Protein AF-A0A2E2MPT0-F1 (afdb_monomer_lite)

Radius of gyration: 17.84 Å; chains: 1; bounding box: 37×26×57 Å

Foldseek 3Di:
DLVLLVLLVQCVPDDVDPVSVVVSVVSCVVVPCVVPVVVLVLCCQAPNPPCSCVVVVVVVVVVVVVVVCLVVVQVVCCVVPVDNVVSSVVVSVVVVVVVVVPVVDDSDGPDPPDD

Structure (mmCIF, N/CA/C/O backbone):
data_AF-A0A2E2MPT0-F1
#
_entry.id   AF-A0A2E2MPT0-F1
#
loop_
_atom_site.group_PDB
_atom_site.id
_atom_site.type_symbol
_atom_site.label_atom_id
_atom_site.label_alt_id
_atom_site.label_comp_id
_atom_site.label_asym_id
_atom_site.label_entity_id
_atom_site.label_seq_id
_atom_site.pdbx_PDB_ins_code
_atom_site.Cartn_x
_atom_site.Cartn_y
_atom_site.Cartn_z
_atom_site.occupancy
_atom_site.B_iso_or_equiv
_atom_site.auth_seq_id
_atom_site.auth_comp_id
_atom_site.auth_asym_id
_atom_site.auth_atom_id
_atom_site.pdbx_PDB_model_num
ATOM 1 N N . TYR A 1 1 ? -0.219 -5.998 -3.582 1.00 92.94 1 TYR A N 1
ATOM 2 C CA . TYR A 1 1 ? -1.373 -5.151 -3.213 1.00 92.94 1 TYR A CA 1
ATOM 3 C C . TYR A 1 1 ? -2.554 -5.957 -2.693 1.00 92.94 1 TYR A C 1
ATOM 5 O O . TYR A 1 1 ? -2.938 -5.723 -1.559 1.00 92.94 1 TYR A O 1
ATOM 13 N N . PHE A 1 2 ? -3.041 -6.958 -3.436 1.00 96.06 2 PHE A N 1
ATOM 14 C CA . PHE A 1 2 ? -4.148 -7.836 -3.019 1.00 96.06 2 PHE A CA 1
ATOM 15 C C . PHE A 1 2 ? -4.020 -8.371 -1.580 1.00 96.06 2 PHE A C 1
ATOM 17 O O . PHE A 1 2 ? -4.897 -8.142 -0.755 1.00 96.06 2 PHE A O 1
ATOM 24 N N . LEU A 1 3 ? -2.882 -8.996 -1.244 1.00 96.56 3 LEU A N 1
ATOM 25 C CA . LEU A 1 3 ? -2.639 -9.518 0.108 1.00 96.56 3 LEU A CA 1
ATOM 26 C C . LEU A 1 3 ? -2.650 -8.427 1.190 1.00 96.56 3 LEU A C 1
ATOM 28 O O . LEU A 1 3 ? -3.168 -8.667 2.272 1.00 96.56 3 LEU A O 1
ATOM 32 N N . ARG A 1 4 ? -2.153 -7.213 0.898 1.00 96.44 4 ARG A N 1
ATOM 33 C CA . ARG A 1 4 ? -2.214 -6.093 1.856 1.00 96.44 4 ARG A CA 1
ATOM 34 C C . ARG A 1 4 ? -3.664 -5.704 2.142 1.00 96.44 4 ARG A C 1
ATOM 36 O O . ARG A 1 4 ? -4.015 -5.528 3.302 1.00 96.44 4 ARG A O 1
ATOM 43 N N . SER A 1 5 ? -4.509 -5.626 1.110 1.00 97.88 5 SER A N 1
ATOM 44 C CA . SER A 1 5 ? -5.943 -5.361 1.285 1.00 97.88 5 SER A CA 1
ATOM 45 C C . SER A 1 5 ? -6.613 -6.430 2.150 1.00 97.88 5 SER A C 1
ATOM 47 O O . SER A 1 5 ? -7.375 -6.082 3.048 1.00 97.88 5 SER A O 1
ATOM 49 N N . LEU A 1 6 ? -6.287 -7.713 1.948 1.00 98.06 6 LEU A N 1
ATOM 50 C CA . LEU A 1 6 ? -6.803 -8.796 2.792 1.00 98.06 6 LEU A CA 1
ATOM 51 C C . LEU A 1 6 ? -6.331 -8.688 4.247 1.00 98.06 6 LEU A C 1
ATOM 53 O O . LEU A 1 6 ? -7.142 -8.867 5.152 1.00 98.06 6 LEU A O 1
ATOM 57 N N . CYS A 1 7 ? -5.061 -8.349 4.490 1.00 97.88 7 CYS A N 1
ATOM 58 C CA . CYS A 1 7 ? -4.553 -8.120 5.846 1.00 97.88 7 CYS A CA 1
ATOM 59 C C . CYS A 1 7 ? -5.300 -6.979 6.551 1.00 97.88 7 CYS A C 1
ATOM 61 O O . CYS A 1 7 ? -5.641 -7.106 7.725 1.00 97.88 7 CYS A O 1
ATOM 63 N N . ILE A 1 8 ? -5.585 -5.883 5.839 1.00 97.75 8 ILE A N 1
ATOM 64 C CA . ILE A 1 8 ? -6.347 -4.754 6.389 1.00 97.75 8 ILE A CA 1
ATOM 65 C C . ILE A 1 8 ? -7.786 -5.178 6.711 1.00 97.75 8 ILE A C 1
ATOM 67 O O . ILE A 1 8 ? -8.257 -4.918 7.816 1.00 97.75 8 ILE A O 1
ATOM 71 N N . ILE A 1 9 ? -8.470 -5.878 5.797 1.00 98.19 9 ILE A N 1
ATOM 72 C CA . ILE A 1 9 ? -9.825 -6.408 6.041 1.00 98.19 9 ILE A CA 1
ATOM 73 C C . ILE A 1 9 ? -9.837 -7.314 7.276 1.00 98.19 9 ILE A C 1
ATOM 75 O O . ILE A 1 9 ? -10.704 -7.168 8.138 1.00 98.19 9 ILE A O 1
ATOM 79 N N . ALA A 1 10 ? -8.861 -8.220 7.383 1.00 97.69 10 ALA A N 1
ATOM 80 C CA . ALA A 1 10 ? -8.742 -9.128 8.515 1.00 97.69 10 ALA A CA 1
ATOM 81 C C . ALA A 1 10 ? -8.567 -8.369 9.840 1.00 97.69 10 ALA A C 1
ATOM 83 O O . ALA A 1 10 ? -9.246 -8.695 10.811 1.00 97.69 10 ALA A O 1
ATOM 84 N N . LEU A 1 11 ? -7.729 -7.324 9.878 1.00 97.56 11 LEU A N 1
ATOM 85 C CA . LEU A 1 11 ? -7.563 -6.488 11.072 1.00 97.56 11 LEU A CA 1
ATOM 86 C C . LEU A 1 11 ? -8.861 -5.764 11.458 1.00 97.56 11 LEU A C 1
ATOM 88 O O . LEU A 1 11 ? -9.209 -5.717 12.639 1.00 97.56 11 LEU A O 1
ATOM 92 N N . LEU A 1 12 ? -9.585 -5.201 10.485 1.00 96.56 12 LEU A N 1
ATOM 93 C CA . LEU A 1 12 ? -10.839 -4.493 10.760 1.00 96.56 12 LEU A CA 1
ATOM 94 C C . LEU A 1 12 ? -11.919 -5.430 11.312 1.00 96.56 12 LEU A C 1
ATOM 96 O O . LEU A 1 12 ? -12.628 -5.043 12.244 1.00 96.56 12 LEU A O 1
ATOM 100 N N . ALA A 1 13 ? -12.013 -6.652 10.780 1.00 97.12 13 ALA A N 1
ATOM 101 C CA . ALA A 1 13 ? -12.966 -7.666 11.229 1.00 97.12 13 ALA A CA 1
ATOM 102 C C . ALA A 1 13 ? -12.581 -8.297 12.580 1.00 97.12 13 ALA A C 1
ATOM 104 O O . ALA A 1 13 ? -13.453 -8.719 13.339 1.00 97.12 13 ALA A O 1
ATOM 105 N N . ALA A 1 14 ? -11.287 -8.357 12.899 1.00 96.69 14 ALA A N 1
ATOM 106 C CA . ALA A 1 14 ? -10.797 -8.960 14.129 1.00 96.69 14 ALA A CA 1
ATOM 107 C C . ALA A 1 14 ? -10.965 -8.039 15.361 1.00 96.69 14 ALA A C 1
ATOM 109 O O . ALA A 1 14 ? -10.982 -6.805 15.248 1.00 96.69 14 ALA A O 1
ATOM 110 N N . PRO A 1 15 ? -11.034 -8.611 16.579 1.00 96.81 15 PRO A N 1
ATOM 111 C CA . PRO A 1 15 ? -10.865 -7.857 17.818 1.00 96.81 15 PRO A CA 1
ATOM 112 C C . PRO A 1 15 ? -9.489 -7.180 17.867 1.00 96.81 15 PRO A C 1
A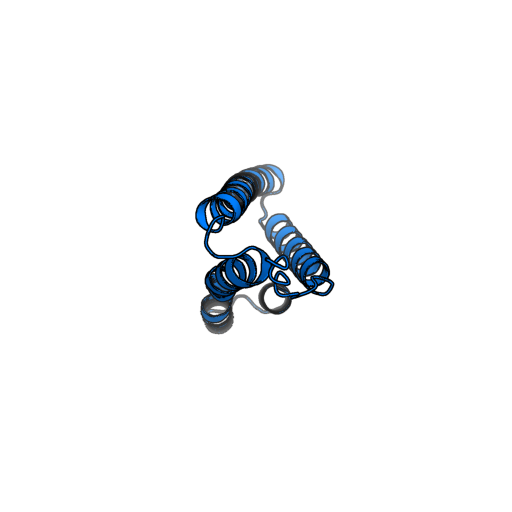TOM 114 O O . PRO A 1 15 ? -8.493 -7.765 17.446 1.00 96.81 15 PRO A O 1
ATOM 117 N N . LYS A 1 16 ? -9.408 -5.966 18.416 1.00 95.12 16 LYS A N 1
ATOM 118 C CA . LYS A 1 16 ? -8.180 -5.150 18.434 1.00 95.12 16 LYS A CA 1
ATOM 119 C C . LYS A 1 16 ? -7.299 -5.523 19.633 1.00 95.12 16 LYS A C 1
ATOM 121 O O . LYS A 1 16 ? -6.954 -4.684 20.456 1.00 95.12 16 LYS A O 1
ATOM 126 N N . THR A 1 17 ? -7.006 -6.815 19.764 1.00 98.19 17 THR A N 1
ATOM 127 C CA . THR A 1 17 ? -6.095 -7.347 20.782 1.00 98.19 17 THR A CA 1
ATOM 128 C C . THR A 1 17 ? -4.645 -7.130 20.361 1.00 98.19 17 THR A C 1
ATOM 130 O O . THR A 1 17 ? -4.344 -7.015 19.172 1.00 98.19 17 THR A O 1
ATOM 133 N N . GLU A 1 18 ? -3.734 -7.129 21.334 1.00 97.94 18 GLU A N 1
ATOM 134 C CA . GLU A 1 18 ? -2.292 -7.015 21.091 1.00 97.94 18 GLU A CA 1
ATOM 135 C C . GLU A 1 18 ? -1.798 -8.056 20.077 1.00 97.94 18 GLU A C 1
ATOM 137 O O . GLU A 1 18 ? -1.149 -7.704 19.095 1.00 97.94 18 GLU A O 1
ATOM 142 N N . LEU A 1 19 ? -2.191 -9.323 20.250 1.00 98.06 19 LEU A N 1
ATOM 143 C CA . LEU A 1 19 ? -1.816 -10.406 19.341 1.00 98.06 19 LEU A CA 1
ATOM 144 C C . LEU A 1 19 ? -2.237 -10.120 17.892 1.00 98.06 19 LEU A C 1
ATOM 146 O O . LEU A 1 19 ? -1.429 -10.269 16.979 1.00 98.06 19 LEU A O 1
ATOM 150 N N . ASN A 1 20 ? -3.479 -9.684 17.669 1.00 97.81 20 ASN A N 1
ATOM 151 C CA . ASN A 1 20 ? -3.984 -9.423 16.319 1.00 97.81 20 ASN A CA 1
ATOM 152 C C . ASN A 1 20 ? -3.266 -8.235 15.667 1.00 97.81 20 ASN A C 1
ATOM 154 O O . ASN A 1 20 ? -2.966 -8.278 14.472 1.00 97.81 20 ASN A O 1
ATOM 158 N N . ILE A 1 21 ? -2.945 -7.204 16.452 1.00 97.75 21 ILE A N 1
ATOM 159 C CA . ILE A 1 21 ? -2.167 -6.053 15.985 1.00 97.75 21 ILE A CA 1
ATOM 160 C C . ILE A 1 21 ? -0.741 -6.484 15.621 1.00 97.75 21 ILE A C 1
ATOM 162 O O . ILE A 1 21 ? -0.249 -6.093 14.564 1.00 97.75 21 ILE A O 1
ATOM 166 N N . LEU A 1 22 ? -0.093 -7.319 16.438 1.00 98.12 22 LEU A N 1
ATOM 167 C CA . LEU A 1 22 ? 1.255 -7.829 16.166 1.00 98.12 22 LEU A CA 1
ATOM 168 C C . LEU A 1 22 ? 1.294 -8.727 14.923 1.00 98.12 22 LEU A C 1
ATOM 170 O O . LEU A 1 22 ? 2.187 -8.577 14.089 1.00 98.12 22 LEU A O 1
ATOM 174 N N . LEU A 1 23 ? 0.307 -9.612 14.753 1.00 98.12 23 LEU A N 1
ATOM 175 C CA . LEU A 1 23 ? 0.177 -10.444 13.552 1.00 98.12 23 LEU A CA 1
ATOM 176 C C . LEU A 1 23 ? -0.018 -9.587 12.298 1.00 98.12 23 LEU A C 1
ATOM 178 O O . LEU A 1 23 ? 0.654 -9.807 11.288 1.00 98.12 23 LEU A O 1
ATOM 182 N N . PHE A 1 24 ? -0.894 -8.582 12.367 1.00 97.88 24 PHE A N 1
ATOM 183 C CA . PHE A 1 2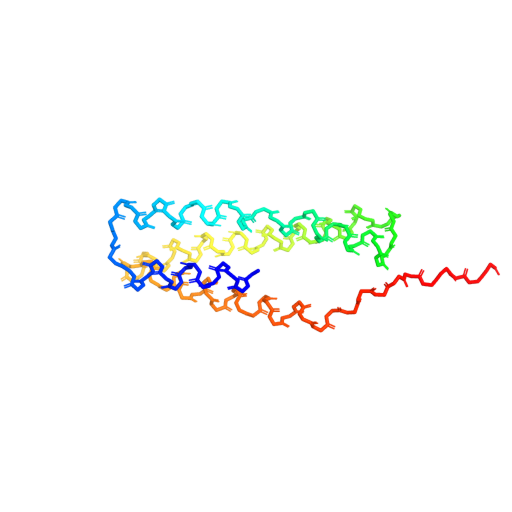4 ? -1.081 -7.625 11.282 1.00 97.88 24 PHE A CA 1
ATOM 184 C C . PHE A 1 24 ? 0.210 -6.861 10.976 1.00 97.88 24 PHE A C 1
ATOM 186 O O . PHE A 1 24 ? 0.605 -6.787 9.815 1.00 97.88 24 PHE A O 1
ATOM 193 N N . ALA A 1 25 ? 0.889 -6.326 11.993 1.00 97.50 25 ALA A N 1
ATOM 194 C CA . ALA A 1 25 ? 2.126 -5.572 11.825 1.00 97.50 25 ALA A CA 1
ATOM 195 C C . ALA A 1 25 ? 3.231 -6.429 11.191 1.00 97.50 25 ALA A C 1
ATOM 197 O O . ALA A 1 25 ? 3.901 -5.969 10.268 1.00 97.50 25 ALA A O 1
ATOM 198 N N . GLY A 1 26 ? 3.376 -7.688 11.619 1.00 97.69 26 GLY A N 1
ATOM 199 C CA . GLY A 1 26 ? 4.315 -8.640 11.026 1.00 97.69 26 GLY A CA 1
ATOM 200 C C . GLY A 1 26 ? 3.995 -8.943 9.561 1.00 97.69 26 GLY A C 1
ATOM 201 O O . GLY A 1 26 ? 4.864 -8.815 8.696 1.00 97.69 26 GLY A O 1
ATOM 202 N N . ALA A 1 27 ? 2.735 -9.269 9.253 1.00 97.12 27 ALA A N 1
ATOM 203 C CA . ALA A 1 27 ? 2.299 -9.529 7.880 1.00 97.12 27 ALA A CA 1
ATOM 204 C C . ALA A 1 27 ? 2.479 -8.298 6.979 1.00 97.12 27 ALA A C 1
ATOM 206 O O . ALA A 1 27 ? 3.002 -8.397 5.868 1.00 97.12 27 ALA A O 1
ATOM 207 N N . MET A 1 28 ? 2.101 -7.118 7.469 1.00 96.56 28 MET A N 1
ATOM 208 C CA . MET A 1 28 ? 2.288 -5.868 6.743 1.00 96.56 28 MET A CA 1
ATOM 209 C C . MET A 1 28 ? 3.764 -5.554 6.547 1.00 96.56 28 MET A C 1
ATOM 211 O O . MET A 1 28 ? 4.129 -5.199 5.433 1.00 96.56 28 MET A O 1
ATOM 215 N N . GLY A 1 29 ? 4.617 -5.756 7.554 1.00 94.75 29 GLY A N 1
ATOM 216 C CA . GLY A 1 29 ? 6.065 -5.570 7.449 1.00 94.75 29 GLY A CA 1
ATOM 217 C C . GLY A 1 29 ? 6.681 -6.393 6.315 1.00 94.75 29 GLY A C 1
ATOM 218 O O . GLY A 1 29 ? 7.422 -5.848 5.497 1.00 94.75 29 GLY A O 1
ATOM 219 N N . LEU A 1 30 ? 6.292 -7.666 6.191 1.00 93.81 30 LEU A N 1
ATOM 220 C CA . LEU A 1 30 ? 6.721 -8.534 5.086 1.00 93.81 30 LEU A CA 1
ATOM 221 C C . LEU A 1 30 ? 6.215 -8.039 3.724 1.00 93.81 30 LEU A C 1
ATOM 223 O O . LEU A 1 30 ? 6.924 -8.101 2.721 1.00 93.81 30 LEU A O 1
ATOM 227 N N . LEU A 1 31 ? 4.982 -7.535 3.674 1.00 94.00 31 LEU A N 1
ATOM 228 C CA . LEU A 1 31 ? 4.346 -7.136 2.424 1.00 94.00 31 LEU A CA 1
ATOM 229 C C . LEU A 1 31 ? 4.697 -5.709 1.983 1.00 94.00 31 LEU A C 1
ATOM 231 O O . LEU A 1 31 ? 4.511 -5.415 0.801 1.00 94.00 31 LEU A O 1
ATOM 235 N N . TRP A 1 32 ? 5.140 -4.814 2.874 1.00 91.69 32 TRP A N 1
ATOM 236 C CA . TRP A 1 32 ? 5.123 -3.354 2.668 1.00 91.69 32 TRP A CA 1
ATOM 237 C C . TRP A 1 32 ? 6.102 -2.851 1.607 1.00 91.69 32 TRP A C 1
ATOM 239 O O . TRP A 1 32 ? 5.728 -2.049 0.751 1.00 91.69 32 TRP A O 1
ATOM 249 N N . LEU A 1 33 ? 7.343 -3.337 1.625 1.00 87.81 33 LEU A N 1
ATOM 250 C CA . LEU A 1 33 ? 8.396 -2.836 0.733 1.00 87.81 33 LEU A CA 1
ATOM 251 C C . LEU A 1 33 ? 8.630 -3.702 -0.505 1.00 87.81 33 LEU A C 1
ATOM 253 O O . LEU A 1 33 ? 9.338 -3.271 -1.410 1.00 87.81 33 LEU A O 1
ATOM 257 N N . GLY A 1 34 ? 7.992 -4.874 -0.599 1.00 84.69 34 GLY A N 1
ATOM 258 C CA . GLY A 1 34 ? 8.240 -5.824 -1.691 1.00 84.69 34 GLY A CA 1
ATOM 259 C C . GLY A 1 34 ? 7.999 -5.263 -3.097 1.00 84.69 34 GLY A C 1
ATOM 260 O O . GLY A 1 34 ? 8.627 -5.703 -4.050 1.00 84.69 34 GLY A O 1
ATOM 261 N N . THR A 1 35 ? 7.138 -4.254 -3.245 1.00 88.44 35 THR A N 1
ATOM 262 C CA . THR A 1 35 ? 6.796 -3.675 -4.553 1.00 88.44 35 THR A CA 1
ATOM 263 C C . THR A 1 35 ? 7.883 -2.763 -5.117 1.00 88.44 35 THR A C 1
ATOM 265 O O . THR A 1 35 ? 8.019 -2.686 -6.329 1.00 88.44 35 THR A O 1
ATOM 268 N N . VAL A 1 36 ? 8.688 -2.103 -4.279 1.00 90.06 36 VAL A N 1
ATOM 269 C CA . VAL A 1 36 ? 9.687 -1.120 -4.741 1.00 90.06 36 VAL A CA 1
ATOM 270 C C . VAL A 1 36 ? 10.758 -1.745 -5.654 1.00 90.06 36 VAL A C 1
ATOM 272 O O . VAL A 1 36 ? 10.898 -1.271 -6.783 1.00 90.06 36 VAL A O 1
ATOM 275 N N . PRO A 1 37 ? 11.486 -2.805 -5.238 1.00 89.12 37 PRO A N 1
ATOM 276 C CA . PRO A 1 37 ? 12.490 -3.438 -6.095 1.00 89.12 37 PRO A CA 1
ATOM 277 C C . PRO A 1 37 ? 11.875 -4.168 -7.297 1.00 89.12 37 PRO A C 1
ATOM 279 O O . PRO A 1 37 ? 12.495 -4.233 -8.354 1.00 89.12 37 PRO A O 1
ATOM 282 N N . LEU A 1 38 ? 10.650 -4.692 -7.166 1.00 88.44 38 LEU A N 1
ATOM 283 C CA . LEU A 1 38 ? 9.947 -5.342 -8.275 1.00 88.44 38 LEU A CA 1
ATOM 284 C C . LEU A 1 38 ? 9.584 -4.335 -9.370 1.00 88.44 38 LEU A C 1
ATOM 286 O O . LEU A 1 38 ? 9.810 -4.598 -10.547 1.00 88.44 38 LEU A O 1
ATOM 290 N N . THR A 1 39 ? 9.070 -3.161 -8.997 1.00 89.62 39 THR A N 1
ATOM 291 C CA . THR A 1 39 ? 8.721 -2.114 -9.960 1.00 89.62 39 THR A CA 1
ATOM 292 C C . THR A 1 39 ? 9.961 -1.558 -10.654 1.00 89.62 39 THR A C 1
ATOM 294 O O . THR A 1 39 ? 9.956 -1.435 -11.876 1.00 89.62 39 THR A O 1
ATOM 297 N N . SER A 1 40 ? 11.041 -1.258 -9.924 1.00 89.81 40 SER A N 1
ATOM 298 C CA . SER A 1 40 ? 12.275 -0.773 -10.559 1.00 89.81 40 SER A CA 1
ATOM 299 C C . SER A 1 40 ? 12.912 -1.833 -11.467 1.00 89.81 40 SER A C 1
ATOM 301 O O . SER A 1 40 ? 13.380 -1.496 -12.556 1.00 89.81 40 SER A O 1
ATOM 303 N N . GLY A 1 41 ? 12.858 -3.110 -11.071 1.00 89.81 41 GLY A N 1
ATOM 304 C CA . GLY A 1 41 ? 13.281 -4.246 -11.889 1.00 89.81 41 GLY A CA 1
ATOM 305 C C . GLY A 1 41 ? 12.474 -4.379 -13.180 1.00 89.81 41 GLY A C 1
ATOM 306 O O . GLY A 1 41 ? 13.062 -4.479 -14.255 1.00 89.81 41 GLY A O 1
ATOM 307 N N . LEU A 1 42 ? 11.142 -4.294 -13.103 1.00 88.88 42 LEU A N 1
ATOM 308 C CA . LEU A 1 42 ? 10.267 -4.329 -14.280 1.00 88.88 42 LEU A CA 1
ATOM 309 C C . LEU A 1 42 ? 10.505 -3.143 -15.217 1.00 88.88 42 LEU A C 1
ATOM 311 O O . LEU A 1 42 ? 10.558 -3.326 -16.429 1.00 88.88 42 LEU A O 1
ATOM 315 N N . VAL A 1 43 ? 10.711 -1.937 -14.680 1.00 89.50 43 VAL A N 1
ATOM 316 C CA . VAL A 1 43 ? 11.034 -0.758 -15.499 1.00 89.50 43 VAL A CA 1
ATOM 317 C C . VAL A 1 43 ? 12.354 -0.966 -16.242 1.00 89.50 43 VAL A C 1
ATOM 319 O O . VAL A 1 43 ? 12.418 -0.737 -17.449 1.00 89.50 43 VAL A O 1
ATOM 322 N N . ALA A 1 44 ? 13.392 -1.444 -15.552 1.00 89.69 44 ALA A N 1
ATOM 323 C CA . ALA A 1 44 ? 14.672 -1.760 -16.181 1.00 89.69 44 ALA A CA 1
ATOM 324 C C . ALA A 1 44 ? 14.537 -2.871 -17.238 1.00 89.69 44 ALA A C 1
ATOM 326 O O . ALA A 1 44 ? 15.134 -2.767 -18.308 1.00 89.69 44 ALA A O 1
ATOM 327 N N . HIS A 1 45 ? 13.729 -3.897 -16.963 1.00 87.62 45 HIS A N 1
ATOM 328 C CA . HIS A 1 45 ? 13.478 -5.013 -17.872 1.00 87.62 45 HIS A CA 1
ATOM 329 C C . HIS A 1 45 ? 12.700 -4.590 -19.127 1.00 87.62 45 HIS A C 1
ATOM 331 O O . HIS A 1 45 ? 13.053 -5.006 -20.223 1.00 87.62 45 HIS A O 1
ATOM 337 N N . MET A 1 46 ? 11.675 -3.742 -18.996 1.00 88.25 46 MET A N 1
ATOM 338 C CA . MET A 1 46 ? 10.783 -3.344 -20.097 1.00 88.25 46 MET A CA 1
ATOM 339 C C . MET A 1 46 ? 11.307 -2.158 -20.922 1.0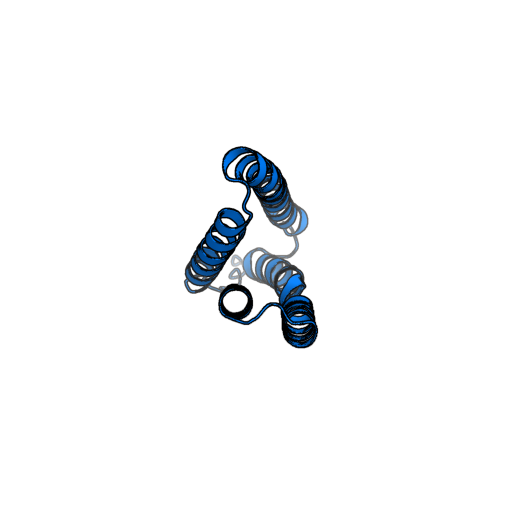0 88.25 46 MET A C 1
ATOM 341 O O . MET A 1 46 ? 11.021 -2.066 -22.114 1.00 88.25 46 MET A O 1
ATOM 345 N N . PHE A 1 47 ? 12.070 -1.246 -20.312 1.00 87.75 47 PHE A N 1
ATOM 346 C CA . PHE A 1 47 ? 12.503 0.009 -20.949 1.00 87.75 47 PHE A CA 1
ATOM 347 C C . PHE A 1 47 ? 14.027 0.176 -21.020 1.00 87.75 47 PHE A C 1
ATOM 349 O O . PHE A 1 47 ? 14.523 1.158 -21.579 1.00 87.75 47 PHE A O 1
ATOM 356 N N . GLY A 1 48 ? 14.780 -0.781 -20.474 1.00 86.81 48 GLY A N 1
ATOM 357 C CA . GLY A 1 48 ? 16.231 -0.713 -20.371 1.00 86.81 48 GLY A CA 1
ATOM 358 C C . GLY A 1 48 ? 16.717 0.253 -19.286 1.00 86.81 48 GLY A C 1
ATOM 359 O O . GLY A 1 48 ? 15.995 1.108 -18.772 1.00 86.81 48 GLY A O 1
ATOM 360 N N . VAL A 1 49 ? 18.003 0.149 -18.948 1.00 90.69 49 VAL A N 1
ATOM 361 C CA . VAL A 1 49 ? 18.612 0.956 -17.876 1.00 90.69 49 VAL A CA 1
ATOM 362 C C . VAL A 1 49 ? 18.821 2.426 -18.254 1.00 90.69 49 VAL A C 1
ATOM 364 O O . VAL A 1 49 ? 18.923 3.273 -17.371 1.00 90.69 49 VAL A O 1
ATOM 367 N N . ARG A 1 50 ? 18.834 2.757 -19.557 1.00 88.88 50 ARG A N 1
ATOM 368 C CA . ARG A 1 50 ? 19.084 4.120 -20.066 1.00 88.88 50 ARG A CA 1
ATOM 369 C C . ARG A 1 50 ? 18.096 5.150 -19.516 1.00 88.88 50 ARG A C 1
ATOM 371 O O . ARG A 1 50 ? 18.497 6.271 -19.220 1.00 88.88 50 ARG A O 1
ATOM 378 N N . TYR A 1 51 ? 16.823 4.776 -19.389 1.00 86.81 51 TYR A N 1
ATOM 379 C CA . TYR A 1 51 ? 15.751 5.667 -18.929 1.00 86.81 51 TYR A CA 1
ATOM 380 C C . TYR A 1 51 ? 15.258 5.335 -17.520 1.00 86.81 51 TYR A C 1
ATOM 382 O O . TYR A 1 51 ? 14.287 5.933 -17.054 1.00 86.81 51 TYR A O 1
ATOM 390 N N . LEU A 1 52 ? 15.933 4.416 -16.821 1.00 90.06 52 LEU A N 1
ATOM 391 C CA . LEU A 1 52 ? 15.505 3.913 -15.519 1.00 90.06 52 LEU A CA 1
ATOM 392 C C . LEU A 1 52 ? 15.295 5.043 -14.508 1.00 90.06 52 LEU A C 1
ATOM 394 O O . LEU A 1 52 ? 14.224 5.132 -13.917 1.00 90.06 52 LEU A O 1
ATOM 398 N N . SER A 1 53 ? 16.264 5.948 -14.360 1.00 91.00 53 SER A N 1
ATOM 399 C CA . SER A 1 53 ? 16.168 7.063 -13.407 1.00 91.00 53 SER A CA 1
ATOM 400 C C . SER A 1 53 ? 15.016 8.018 -13.724 1.00 91.00 53 SER A C 1
ATOM 402 O O . SER A 1 53 ? 14.356 8.501 -12.810 1.00 91.00 53 SER A O 1
ATOM 404 N N . MET A 1 54 ? 14.740 8.271 -15.007 1.00 94.50 54 MET A N 1
ATOM 405 C CA . MET A 1 54 ? 13.638 9.141 -15.429 1.00 94.50 54 MET A CA 1
ATOM 406 C C . MET A 1 54 ? 12.282 8.487 -15.141 1.00 94.50 54 MET A C 1
ATOM 408 O O . MET A 1 54 ? 11.436 9.091 -14.486 1.00 94.50 54 MET A O 1
ATOM 412 N N . LEU A 1 55 ? 12.076 7.250 -15.600 1.00 93.38 55 LEU A N 1
ATOM 413 C CA . LEU A 1 55 ? 10.808 6.531 -15.436 1.00 93.38 55 LEU A CA 1
ATOM 414 C C . LEU A 1 55 ? 10.527 6.199 -13.966 1.00 93.38 55 LEU A C 1
ATOM 416 O O . LEU A 1 55 ? 9.398 6.348 -13.487 1.00 93.38 55 LEU A O 1
ATOM 420 N N . PHE A 1 56 ? 11.559 5.815 -13.216 1.00 90.69 56 PHE A N 1
ATOM 421 C CA . PHE A 1 56 ? 11.445 5.629 -11.775 1.00 90.69 56 PHE A CA 1
ATOM 422 C C . PHE A 1 56 ? 11.220 6.961 -11.049 1.00 90.69 56 PHE A C 1
ATOM 424 O O . PHE A 1 56 ? 10.421 7.011 -10.121 1.00 90.69 56 PHE A O 1
ATOM 431 N N . GLY A 1 57 ? 11.827 8.059 -11.511 1.00 93.25 57 GLY A N 1
ATOM 432 C CA . GLY A 1 57 ? 11.562 9.407 -11.004 1.00 93.25 57 GLY A CA 1
ATOM 433 C C . GLY A 1 57 ? 10.103 9.837 -11.184 1.00 93.25 57 GLY A C 1
ATOM 434 O O . GLY A 1 57 ? 9.504 10.365 -10.250 1.00 93.25 57 GLY A O 1
ATOM 435 N N . ILE A 1 58 ? 9.495 9.538 -12.338 1.00 95.25 58 ILE A N 1
ATOM 436 C CA . ILE A 1 58 ? 8.057 9.757 -12.576 1.00 95.25 58 ILE A CA 1
ATOM 437 C C . ILE A 1 58 ? 7.224 8.912 -11.606 1.00 95.25 58 ILE A C 1
ATOM 439 O O . ILE A 1 58 ? 6.319 9.430 -10.957 1.00 95.25 58 ILE A O 1
ATOM 443 N N . THR A 1 59 ? 7.573 7.633 -11.450 1.00 92.88 59 THR A N 1
ATOM 444 C CA . THR A 1 59 ? 6.898 6.725 -10.507 1.00 92.88 59 THR A CA 1
ATOM 445 C C . THR A 1 59 ? 6.976 7.256 -9.072 1.00 92.88 59 THR A C 1
ATOM 447 O O . THR A 1 59 ? 5.980 7.260 -8.348 1.00 92.88 59 THR A O 1
ATOM 450 N N . PHE A 1 60 ? 8.144 7.760 -8.669 1.00 93.12 60 PHE A N 1
ATOM 451 C CA . PHE A 1 60 ? 8.364 8.352 -7.356 1.00 93.12 60 PHE A CA 1
ATOM 452 C C . PHE A 1 60 ? 7.566 9.645 -7.174 1.00 93.12 60 PHE A C 1
ATOM 454 O O . PHE A 1 60 ? 6.929 9.822 -6.142 1.00 93.12 60 PHE A O 1
ATOM 461 N N . LEU A 1 61 ? 7.510 10.522 -8.179 1.00 97.00 61 LEU A N 1
ATOM 462 C CA . LEU A 1 61 ? 6.674 11.722 -8.125 1.00 97.00 61 LEU A CA 1
ATOM 463 C C . LEU A 1 61 ? 5.190 11.367 -7.942 1.00 97.00 61 LEU A C 1
ATOM 465 O O . LEU A 1 61 ? 4.529 11.936 -7.072 1.00 97.00 61 LEU A O 1
ATOM 469 N N . SER A 1 62 ? 4.675 10.397 -8.703 1.00 96.19 62 SER A N 1
ATOM 470 C CA . SER A 1 62 ? 3.304 9.898 -8.535 1.00 96.19 62 SER A CA 1
ATOM 471 C C . SER A 1 62 ? 3.072 9.337 -7.130 1.00 96.19 62 SER A C 1
ATOM 473 O O . SER A 1 62 ? 2.032 9.604 -6.526 1.00 96.19 62 SER A O 1
ATOM 475 N N . HIS A 1 63 ? 4.056 8.622 -6.576 1.00 95.12 63 HIS A N 1
ATOM 476 C CA . HIS A 1 63 ? 4.022 8.169 -5.188 1.00 95.12 63 HIS A CA 1
ATOM 477 C C . HIS A 1 63 ? 3.950 9.343 -4.202 1.00 95.12 63 HIS A C 1
ATOM 479 O O . HIS A 1 63 ? 3.130 9.304 -3.288 1.00 95.12 63 HIS A O 1
ATOM 485 N N . GLN A 1 64 ? 4.738 10.408 -4.389 1.00 97.75 64 GLN A N 1
ATOM 486 C CA . GLN A 1 64 ? 4.706 11.581 -3.507 1.00 97.75 64 GLN A CA 1
ATOM 487 C C . GLN A 1 64 ? 3.350 12.292 -3.533 1.00 97.75 64 GLN A C 1
ATOM 489 O O . GLN A 1 64 ? 2.844 12.668 -2.476 1.00 97.75 64 GLN A O 1
ATOM 494 N N . ILE A 1 65 ? 2.730 12.418 -4.710 1.00 98.12 65 ILE A N 1
ATOM 495 C CA . ILE A 1 65 ? 1.372 12.966 -4.842 1.00 98.12 65 ILE A CA 1
ATOM 496 C C . ILE A 1 65 ? 0.376 12.092 -4.070 1.00 98.12 65 ILE A C 1
ATOM 498 O O . ILE A 1 65 ? -0.403 12.604 -3.268 1.00 98.12 65 ILE A O 1
ATOM 502 N N . GLY A 1 66 ? 0.432 10.771 -4.258 1.00 96.19 66 GLY A N 1
ATOM 503 C CA . GLY A 1 66 ? -0.420 9.832 -3.529 1.00 96.19 66 GLY A CA 1
ATOM 504 C C . GLY A 1 66 ? -0.199 9.875 -2.014 1.00 96.19 66 GLY A C 1
ATOM 505 O O . GLY A 1 66 ? -1.165 9.881 -1.257 1.00 96.19 66 GLY A O 1
ATOM 506 N N . SER A 1 67 ? 1.054 9.968 -1.562 1.00 95.25 67 SER A N 1
ATOM 507 C CA . SER A 1 67 ? 1.412 10.066 -0.143 1.00 95.25 67 SER A CA 1
ATOM 508 C C . SER A 1 67 ? 0.888 11.355 0.483 1.00 95.25 67 SER A C 1
ATOM 510 O O . SER A 1 67 ? 0.365 11.323 1.596 1.00 95.25 67 SER A O 1
ATOM 512 N N . PHE A 1 68 ? 1.005 12.480 -0.227 1.00 97.75 68 PHE A N 1
ATOM 513 C CA . PHE A 1 68 ? 0.440 13.751 0.212 1.00 97.75 68 PHE A CA 1
ATOM 514 C C . PHE A 1 68 ? -1.081 13.650 0.343 1.00 97.75 68 PHE A C 1
ATOM 516 O O . PHE A 1 68 ? -1.620 13.911 1.417 1.00 97.75 68 PHE A O 1
ATOM 523 N N . LEU A 1 69 ? -1.762 13.214 -0.722 1.00 96.81 69 LEU A N 1
ATOM 524 C CA . LEU A 1 69 ? -3.219 13.098 -0.736 1.00 96.81 69 LEU A CA 1
ATOM 525 C C . LEU A 1 69 ? -3.720 12.120 0.329 1.00 96.81 69 LEU A C 1
ATOM 527 O O . LEU A 1 69 ? -4.694 12.423 1.006 1.00 96.81 69 LEU A O 1
ATOM 531 N N . GLY A 1 70 ? -3.050 10.982 0.516 1.00 94.94 70 GLY A N 1
ATOM 532 C CA . GLY A 1 70 ? -3.433 9.973 1.502 1.00 94.94 70 GLY A CA 1
ATOM 533 C C . GLY A 1 70 ? -3.370 10.490 2.938 1.00 94.94 70 GLY A C 1
ATOM 534 O O . GLY A 1 70 ? -4.335 10.340 3.686 1.00 94.94 70 GLY A O 1
ATOM 535 N N . VAL A 1 71 ? -2.268 11.143 3.322 1.00 95.25 71 VAL A N 1
ATOM 536 C CA . VAL A 1 71 ? -2.115 11.696 4.680 1.00 95.25 71 VAL A CA 1
ATOM 537 C C . VAL A 1 71 ? -3.034 12.901 4.890 1.00 95.25 71 VAL A C 1
ATOM 539 O O . VAL A 1 71 ? -3.692 12.993 5.928 1.00 95.25 71 VAL A O 1
ATOM 542 N N . TRP A 1 72 ? -3.12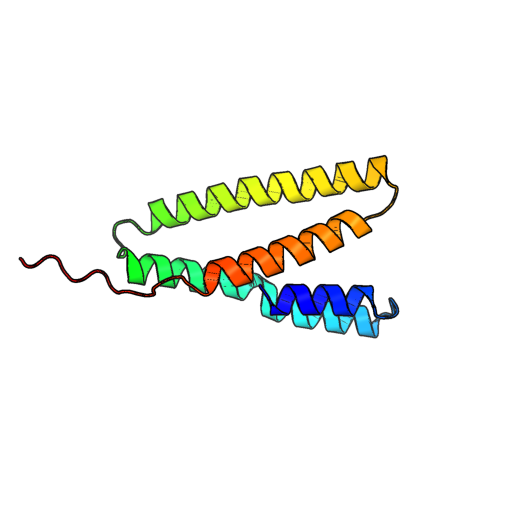9 13.798 3.903 1.00 97.06 72 TRP A N 1
ATOM 543 C CA . TRP A 1 72 ? -3.995 14.976 3.980 1.00 97.06 72 TRP A CA 1
ATOM 544 C C . TRP A 1 72 ? -5.478 14.595 4.083 1.00 97.06 72 TRP A C 1
ATOM 546 O O . TRP A 1 72 ? -6.166 15.065 4.992 1.00 97.06 72 TRP A O 1
ATOM 556 N N . LEU A 1 73 ? -5.959 13.685 3.224 1.00 96.06 73 LEU A N 1
ATOM 557 C CA . LEU A 1 73 ? -7.325 13.158 3.308 1.00 96.06 73 LEU A CA 1
ATOM 558 C C . LEU A 1 73 ? -7.558 12.412 4.619 1.00 96.06 73 LEU A C 1
ATOM 560 O O . LEU A 1 73 ? -8.646 12.513 5.173 1.00 96.06 73 LEU A O 1
ATOM 564 N N . GLY A 1 74 ? -6.557 11.703 5.145 1.00 95.19 74 GLY A N 1
ATOM 565 C CA . GLY A 1 74 ? -6.662 11.044 6.444 1.00 95.19 74 GLY A CA 1
ATOM 566 C C . GLY A 1 74 ? -6.947 12.024 7.583 1.00 95.19 74 GLY A C 1
ATOM 567 O O . GLY A 1 74 ? -7.869 11.802 8.368 1.00 95.19 74 GLY A O 1
ATOM 568 N N . GLY A 1 75 ? -6.214 13.140 7.628 1.00 96.25 75 GLY A N 1
ATOM 569 C CA . GLY A 1 75 ? -6.459 14.211 8.596 1.00 96.25 75 GLY A CA 1
ATOM 570 C C . GLY A 1 75 ? -7.835 14.856 8.419 1.00 96.25 75 GLY A C 1
ATOM 571 O O . GLY A 1 75 ? -8.580 14.997 9.388 1.00 96.25 75 GLY A O 1
ATOM 572 N N . TYR A 1 76 ? -8.204 15.182 7.178 1.00 97.44 76 TYR A N 1
ATOM 573 C CA . TYR A 1 76 ? -9.501 15.781 6.854 1.00 97.44 76 TYR A CA 1
ATOM 574 C C . TYR A 1 76 ? -10.687 14.870 7.218 1.00 97.44 76 TYR A C 1
ATOM 576 O O . TYR A 1 76 ? -11.654 15.316 7.840 1.00 97.44 76 TYR A O 1
ATOM 584 N N . LEU A 1 77 ? -10.619 13.581 6.870 1.00 97.44 77 LEU A N 1
ATOM 585 C CA . LEU A 1 77 ? -11.667 12.603 7.171 1.00 97.44 77 LEU A CA 1
ATOM 586 C C . LEU A 1 77 ? -11.823 12.403 8.676 1.00 97.44 77 LEU A C 1
ATOM 588 O O . LEU A 1 77 ? -12.948 12.369 9.168 1.00 97.44 77 LEU A O 1
ATOM 592 N N . TYR A 1 78 ? -10.722 12.340 9.426 1.00 97.00 78 TYR A N 1
ATOM 593 C CA . TYR A 1 78 ? -10.803 12.243 10.880 1.00 97.00 78 TYR A CA 1
ATOM 594 C C . TYR A 1 78 ? -11.422 13.502 11.500 1.00 97.00 78 TYR A C 1
ATOM 596 O O . TYR A 1 78 ? -12.304 13.398 12.347 1.00 97.00 78 TYR A O 1
ATOM 604 N N . GLN A 1 79 ? -11.024 14.695 11.048 1.00 97.38 79 GLN A N 1
ATOM 605 C CA . GLN A 1 79 ? -11.578 15.961 11.546 1.00 97.38 79 GLN A CA 1
ATOM 606 C C . GLN A 1 79 ? -13.082 16.104 11.281 1.00 97.38 79 GLN A C 1
ATOM 608 O O . GLN A 1 79 ? -13.793 16.687 12.094 1.00 97.38 79 GLN A O 1
ATOM 613 N N . THR A 1 80 ? -13.565 15.588 10.151 1.00 97.06 80 THR A N 1
ATOM 614 C CA . THR A 1 80 ? -14.969 15.733 9.735 1.00 97.06 80 THR A CA 1
ATOM 615 C C . THR A 1 80 ? -15.873 14.607 10.229 1.00 97.06 80 THR A C 1
ATOM 617 O O . THR A 1 80 ? -17.048 14.850 10.491 1.00 97.06 80 THR A O 1
ATOM 620 N N . THR A 1 81 ? -15.351 13.386 10.366 1.00 96.62 81 THR A N 1
ATOM 621 C CA . THR A 1 81 ? -16.148 12.197 10.725 1.00 96.62 81 THR A CA 1
ATOM 622 C C . THR A 1 81 ? -15.875 11.671 12.133 1.00 96.62 81 THR A C 1
ATOM 624 O O . THR A 1 81 ? -16.652 10.867 12.641 1.00 96.62 81 THR A O 1
ATOM 627 N N . GLY A 1 82 ? -14.772 12.084 12.763 1.00 96.75 82 GLY A N 1
ATOM 628 C CA . GLY A 1 82 ? -14.310 11.548 14.046 1.00 96.75 82 GLY A CA 1
ATOM 629 C C . GLY A 1 82 ? -13.775 10.112 13.979 1.00 96.75 82 GLY A C 1
ATOM 630 O O . GLY A 1 82 ? -13.510 9.525 15.025 1.00 96.75 82 GLY A O 1
ATOM 631 N N . SER A 1 83 ? -13.624 9.526 12.783 1.00 94.75 83 SER A N 1
ATOM 632 C CA . SER A 1 83 ? -13.188 8.136 12.592 1.00 94.75 83 SER A CA 1
ATOM 633 C C . SER A 1 83 ? -12.164 7.995 11.458 1.00 94.75 83 SER A C 1
ATOM 635 O O . SER A 1 83 ? -12.143 8.769 10.503 1.00 94.75 83 SER A O 1
ATOM 637 N N . TYR A 1 84 ? -11.318 6.964 11.553 1.00 94.25 84 TYR A N 1
ATOM 638 C CA . TYR A 1 84 ? -10.389 6.549 10.495 1.00 94.25 84 TYR A CA 1
ATOM 639 C C . TYR A 1 84 ? -10.963 5.470 9.570 1.00 94.25 84 TYR A C 1
ATOM 641 O O . TYR A 1 84 ? -10.289 5.070 8.621 1.00 94.25 84 TYR A O 1
ATOM 649 N N . ASP A 1 85 ? -12.188 4.992 9.800 1.00 94.62 85 ASP A N 1
ATOM 650 C CA . ASP A 1 85 ? -12.765 3.885 9.022 1.00 94.62 85 ASP A CA 1
ATOM 651 C C . ASP A 1 85 ? -12.770 4.180 7.517 1.00 94.62 85 ASP A C 1
ATOM 653 O O . ASP A 1 85 ? -12.383 3.336 6.710 1.00 94.62 85 ASP A O 1
ATOM 657 N N . TRP A 1 86 ? -13.089 5.418 7.132 1.00 95.12 86 TRP A N 1
ATOM 658 C CA . TRP A 1 86 ? -13.050 5.853 5.733 1.00 95.12 86 TRP A CA 1
ATOM 659 C C . TRP A 1 86 ? -11.652 5.793 5.109 1.00 95.12 86 TRP A C 1
ATOM 661 O O . TRP A 1 86 ? -11.522 5.474 3.926 1.00 95.12 86 TRP A O 1
ATOM 671 N N . VAL A 1 87 ? -10.598 6.030 5.895 1.00 96.00 87 VAL A N 1
ATOM 672 C CA . VAL A 1 87 ? -9.205 5.888 5.440 1.00 96.00 87 VAL A CA 1
ATOM 673 C C . VAL A 1 87 ? -8.883 4.420 5.179 1.00 96.00 87 VAL A C 1
ATOM 675 O O . VAL A 1 87 ? -8.264 4.082 4.164 1.00 96.00 87 VAL A O 1
ATOM 678 N N . TRP A 1 88 ? -9.342 3.533 6.060 1.00 96.19 88 TRP A N 1
ATOM 679 C CA . TRP A 1 88 ? -9.142 2.097 5.909 1.00 96.19 88 TRP A CA 1
ATOM 680 C C . TRP A 1 88 ? -9.903 1.531 4.709 1.00 96.19 88 TRP A C 1
ATOM 682 O O . TRP A 1 88 ? -9.311 0.813 3.901 1.00 96.19 88 TRP A O 1
ATOM 692 N N . TYR A 1 89 ? -11.172 1.901 4.530 1.00 96.94 89 TYR A N 1
ATOM 693 C CA . TYR A 1 89 ? -11.965 1.487 3.369 1.00 96.94 89 TYR A CA 1
ATOM 694 C C . TYR A 1 89 ? -11.369 2.001 2.056 1.00 96.94 89 TYR A C 1
ATOM 696 O O . TYR A 1 89 ? -11.234 1.230 1.103 1.00 96.94 89 TYR A O 1
ATOM 704 N N . GLY A 1 90 ?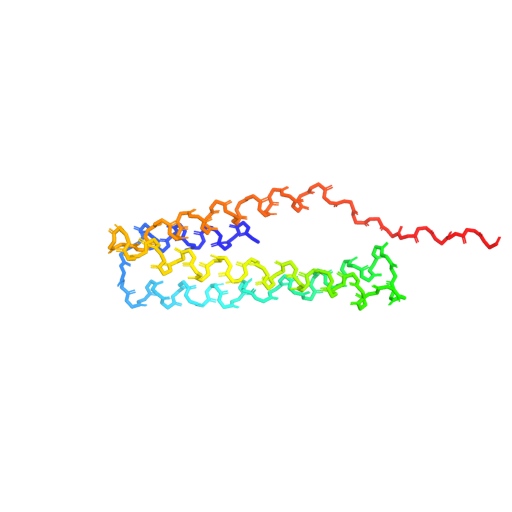 -10.925 3.262 2.020 1.00 96.62 90 GLY A N 1
ATOM 705 C CA . GLY A 1 90 ? -10.215 3.817 0.867 1.00 96.62 90 GLY A CA 1
ATOM 706 C C . GLY A 1 90 ? -8.927 3.050 0.554 1.00 96.62 90 GLY A C 1
ATOM 707 O O . GLY A 1 90 ? -8.673 2.706 -0.600 1.00 96.62 90 GLY A O 1
ATOM 708 N N . SER A 1 91 ? -8.153 2.693 1.582 1.00 96.38 91 SER A N 1
ATOM 709 C CA . SER A 1 91 ? -6.920 1.905 1.434 1.00 96.38 91 SER A CA 1
ATOM 710 C C . SER A 1 91 ? -7.185 0.504 0.876 1.00 96.38 91 SER A C 1
ATOM 712 O O . SER A 1 91 ? -6.452 0.039 -0.000 1.00 96.38 91 SER A O 1
ATOM 714 N N . ILE A 1 92 ? -8.249 -0.162 1.339 1.00 98.12 92 ILE A N 1
ATOM 715 C CA . ILE A 1 92 ? -8.675 -1.473 0.826 1.00 98.12 92 ILE A CA 1
ATOM 716 C C . ILE A 1 92 ? -9.039 -1.369 -0.658 1.00 98.12 92 ILE A C 1
ATOM 718 O O . ILE A 1 92 ? -8.522 -2.150 -1.466 1.00 98.12 92 ILE A O 1
ATOM 722 N N . ALA A 1 93 ? -9.889 -0.399 -1.012 1.00 98.06 93 ALA A N 1
ATOM 723 C CA . ALA A 1 93 ? -10.353 -0.177 -2.378 1.00 98.06 93 ALA A CA 1
ATOM 724 C C . ALA A 1 93 ? -9.183 0.115 -3.328 1.00 98.06 93 ALA A C 1
ATOM 726 O O . ALA A 1 93 ? -9.025 -0.565 -4.343 1.00 98.06 93 ALA A O 1
ATOM 727 N N . LEU A 1 94 ? -8.305 1.053 -2.960 1.00 97.00 94 LEU A N 1
ATOM 728 C CA . LEU A 1 94 ? -7.105 1.377 -3.734 1.00 97.00 94 LEU A CA 1
ATOM 729 C C . LEU A 1 94 ? -6.169 0.174 -3.873 1.00 97.00 94 LEU A C 1
ATOM 731 O O . LEU A 1 94 ? -5.605 -0.037 -4.943 1.00 97.00 94 LEU A O 1
ATOM 735 N N . GLY A 1 95 ? -6.022 -0.645 -2.830 1.00 96.75 95 GLY A N 1
ATOM 736 C CA . GLY A 1 95 ? -5.197 -1.849 -2.892 1.00 96.75 95 GLY A CA 1
ATOM 737 C C . GLY A 1 95 ? -5.744 -2.914 -3.852 1.00 96.75 95 GLY A C 1
ATOM 738 O O . GLY A 1 95 ? -4.961 -3.546 -4.567 1.00 96.75 95 GLY A O 1
ATOM 739 N N . PHE A 1 96 ? -7.066 -3.083 -3.945 1.00 98.38 96 PHE A N 1
ATOM 740 C CA . PHE A 1 96 ? -7.666 -3.976 -4.943 1.00 98.38 96 PHE A CA 1
ATOM 741 C C . PHE A 1 96 ? -7.598 -3.405 -6.357 1.00 98.38 96 PHE A C 1
ATOM 743 O O . PHE A 1 96 ? -7.251 -4.144 -7.275 1.00 98.38 96 PHE A O 1
ATOM 750 N N . ILE A 1 97 ? -7.845 -2.103 -6.532 1.00 97.94 97 ILE A N 1
ATOM 751 C CA . ILE A 1 97 ? -7.667 -1.425 -7.824 1.00 97.94 97 ILE A CA 1
ATOM 752 C C . ILE A 1 97 ? -6.221 -1.588 -8.295 1.00 97.94 97 ILE A C 1
ATOM 754 O O . ILE A 1 97 ? -5.985 -2.015 -9.421 1.00 97.94 97 ILE A O 1
ATOM 758 N N . ALA A 1 98 ? -5.245 -1.340 -7.420 1.00 94.94 98 ALA A N 1
ATOM 759 C CA . ALA A 1 98 ? -3.838 -1.541 -7.733 1.00 94.94 98 ALA A CA 1
ATOM 760 C C . ALA A 1 98 ? -3.557 -2.995 -8.127 1.00 94.94 98 ALA A C 1
ATOM 762 O O . ALA A 1 98 ? -2.895 -3.227 -9.132 1.00 94.94 98 ALA A O 1
ATOM 763 N N . ALA A 1 99 ? -4.079 -3.981 -7.391 1.00 95.25 99 ALA A N 1
ATOM 764 C CA . ALA A 1 99 ? -3.926 -5.386 -7.765 1.00 95.25 99 ALA A CA 1
ATOM 765 C C . ALA A 1 99 ? -4.497 -5.679 -9.163 1.00 95.25 99 ALA A C 1
ATOM 767 O O . ALA A 1 99 ? -3.807 -6.287 -9.976 1.00 95.25 99 ALA A O 1
ATOM 768 N N . ALA A 1 100 ? -5.707 -5.200 -9.458 1.00 97.06 100 ALA A N 1
ATOM 769 C CA . ALA A 1 100 ? -6.360 -5.391 -10.748 1.00 97.06 100 ALA A CA 1
ATOM 770 C C . ALA A 1 100 ? -5.587 -4.732 -11.901 1.00 97.06 100 ALA A C 1
ATOM 772 O O . ALA A 1 100 ? -5.415 -5.350 -12.947 1.00 97.06 100 ALA A O 1
ATOM 773 N N . LEU A 1 101 ? -5.065 -3.519 -11.694 1.00 94.69 101 LEU A N 1
ATOM 774 C CA . LEU A 1 101 ? -4.268 -2.796 -12.691 1.00 94.69 101 LEU A CA 1
A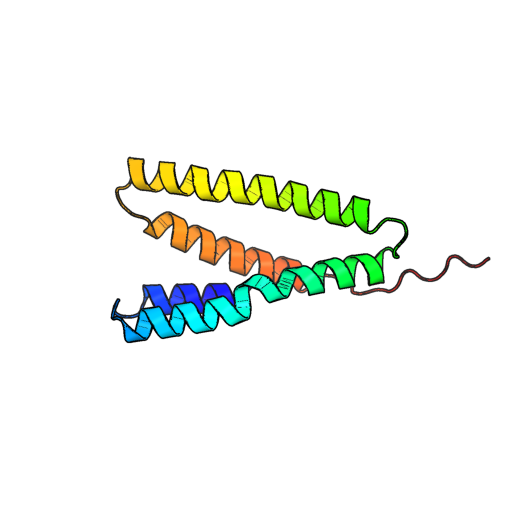TOM 775 C C . LEU A 1 101 ? -2.930 -3.475 -13.005 1.00 94.69 101 LEU A C 1
ATOM 777 O O . LEU A 1 101 ? -2.409 -3.286 -14.099 1.00 94.69 101 LEU A O 1
ATOM 781 N N . HIS A 1 102 ? -2.376 -4.260 -12.074 1.00 91.19 102 HIS A N 1
ATOM 782 C CA . HIS A 1 102 ? -1.113 -4.969 -12.297 1.00 91.19 102 HIS A CA 1
ATOM 783 C C . HIS A 1 102 ? -1.279 -6.283 -13.074 1.00 91.19 102 HIS A C 1
ATOM 785 O O . HIS A 1 102 ? -0.353 -6.677 -13.773 1.00 91.19 102 HIS A O 1
ATOM 791 N N . ILE A 1 103 ? -2.437 -6.950 -12.993 1.00 91.56 103 ILE A N 1
ATOM 792 C CA . ILE A 1 103 ? -2.682 -8.243 -13.664 1.00 91.56 103 ILE A CA 1
ATOM 793 C C . ILE A 1 103 ? -2.461 -8.199 -15.191 1.00 91.56 103 ILE A C 1
ATOM 795 O O . ILE A 1 103 ? -1.820 -9.113 -15.706 1.00 91.56 103 ILE A O 1
ATOM 799 N N . PRO A 1 104 ? -2.963 -7.202 -15.948 1.00 92.94 104 PRO A N 1
ATOM 800 C CA . PRO A 1 104 ? -2.841 -7.202 -17.404 1.00 92.94 104 PRO A CA 1
ATOM 801 C C . PRO A 1 104 ? -1.505 -6.650 -17.921 1.00 92.94 104 PRO A C 1
ATOM 803 O O . PRO A 1 104 ? -1.363 -6.510 -19.136 1.00 92.94 104 PRO A O 1
ATOM 806 N N . ILE A 1 105 ? -0.548 -6.284 -17.056 1.00 88.75 105 ILE A N 1
ATOM 807 C CA . ILE A 1 105 ? 0.709 -5.661 -17.492 1.00 88.75 105 ILE A CA 1
ATOM 808 C C . ILE A 1 105 ? 1.553 -6.693 -18.258 1.00 88.75 105 ILE A C 1
ATOM 810 O O . ILE A 1 105 ? 1.962 -7.700 -17.683 1.00 88.75 105 ILE A O 1
ATOM 814 N N . PRO A 1 106 ? 1.850 -6.465 -19.549 1.00 85.19 106 PRO A N 1
ATOM 815 C CA . PRO A 1 106 ? 2.682 -7.376 -20.315 1.00 85.19 106 PRO A CA 1
ATOM 816 C C . PRO A 1 106 ? 4.161 -7.157 -19.978 1.00 85.19 106 PRO A C 1
ATOM 818 O O . PRO A 1 106 ? 4.731 -6.115 -20.297 1.00 85.19 106 PRO A O 1
ATOM 821 N N . GLU A 1 107 ? 4.813 -8.168 -19.414 1.00 83.06 107 GLU A N 1
ATOM 822 C CA . GLU A 1 107 ? 6.248 -8.153 -19.088 1.00 83.06 107 GLU A CA 1
ATOM 823 C C . GLU A 1 107 ? 7.117 -8.461 -20.322 1.00 83.06 107 GLU A C 1
ATOM 825 O O . GLU A 1 107 ? 7.917 -9.395 -20.349 1.00 83.06 107 GLU A O 1
ATOM 830 N N . LYS A 1 108 ? 6.930 -7.703 -21.407 1.00 78.12 108 LYS A N 1
ATOM 831 C CA . LYS A 1 108 ? 7.704 -7.893 -22.641 1.00 78.12 108 LYS A CA 1
ATOM 832 C C . LYS A 1 108 ? 9.065 -7.208 -22.526 1.00 78.12 108 LYS A C 1
ATOM 834 O O . LYS A 1 108 ? 9.145 -6.032 -22.184 1.00 78.12 108 LYS A O 1
ATOM 839 N N . HIS A 1 109 ? 10.122 -7.941 -22.864 1.00 65.31 109 HIS A N 1
ATOM 840 C CA . HIS A 1 109 ? 11.454 -7.375 -23.063 1.00 65.31 109 HIS A CA 1
ATOM 841 C C . HIS A 1 109 ? 11.407 -6.409 -24.263 1.00 65.31 109 HIS A C 1
ATOM 843 O O . HIS A 1 109 ? 10.749 -6.739 -25.258 1.00 65.31 109 HIS A O 1
ATOM 849 N N . PRO A 1 110 ? 12.096 -5.255 -24.238 1.00 60.03 110 PRO A N 1
ATOM 850 C CA . PRO A 1 110 ? 12.283 -4.465 -25.438 1.00 60.03 110 PRO A CA 1
ATOM 851 C C . PRO A 1 110 ? 13.063 -5.342 -26.414 1.00 60.03 110 PRO A C 1
ATOM 853 O O . PRO A 1 110 ? 14.230 -5.663 -26.179 1.00 60.03 110 PRO A O 1
ATOM 856 N N . THR A 1 111 ? 12.397 -5.789 -27.482 1.00 60.50 111 THR A N 1
ATOM 857 C CA . THR A 1 111 ? 13.071 -6.358 -28.647 1.00 60.50 111 THR A CA 1
ATOM 858 C C . THR A 1 111 ? 14.137 -5.356 -29.039 1.00 60.50 111 THR A C 1
ATOM 860 O O . THR A 1 111 ? 13.804 -4.203 -29.322 1.00 60.50 111 THR A O 1
ATOM 863 N N . ALA A 1 112 ? 15.404 -5.776 -28.984 1.00 56.84 112 ALA A N 1
ATOM 864 C CA . ALA A 1 112 ? 16.506 -4.989 -29.503 1.00 56.84 112 ALA A CA 1
ATOM 865 C C . ALA A 1 112 ? 16.076 -4.487 -30.882 1.00 56.84 112 ALA A C 1
ATOM 867 O O . ALA A 1 112 ? 15.726 -5.296 -31.744 1.00 56.84 112 ALA A O 1
ATOM 868 N N . ALA A 1 113 ? 15.999 -3.164 -31.051 1.00 51.78 113 ALA A N 1
ATOM 869 C CA . ALA A 1 113 ? 15.844 -2.595 -32.375 1.00 51.78 113 ALA A CA 1
ATOM 870 C C . ALA A 1 113 ? 16.955 -3.222 -33.222 1.00 51.78 113 ALA A C 1
ATOM 872 O O . ALA A 1 113 ? 18.125 -3.153 -32.837 1.00 51.78 113 ALA A O 1
ATOM 873 N N . ALA A 1 114 ? 16.566 -3.942 -34.277 1.00 43.09 114 ALA A N 1
ATOM 874 C CA . ALA A 1 114 ? 17.513 -4.503 -35.223 1.00 43.09 114 ALA A CA 1
ATOM 875 C C . ALA A 1 114 ? 18.458 -3.377 -35.669 1.00 43.09 114 ALA A C 1
ATOM 877 O O . ALA A 1 114 ? 18.000 -2.258 -35.906 1.00 43.09 114 ALA A O 1
ATOM 878 N N . ALA A 1 115 ? 19.751 -3.706 -35.648 1.00 38.31 115 ALA A N 1
ATOM 879 C CA . ALA A 1 115 ? 20.892 -2.821 -35.860 1.00 38.31 115 ALA A CA 1
ATOM 880 C C . ALA A 1 115 ? 20.784 -1.941 -37.112 1.00 38.31 115 ALA A C 1
ATOM 882 O O . ALA A 1 115 ? 20.236 -2.425 -38.129 1.00 38.31 115 ALA A O 1
#

pLDDT: mean 91.77, std 10.69, range [38.31, 98.38]

Secondary structure (DSSP, 8-state):
-HHHHHHHHHHHHS---HHHHHHHHHHHHHHHSTHHHHHHHHHHHHH-GGGHHHHHHHHHHHHHHHHHHHHHHHHHHHHHHS-SHHHHHHHHHHHHHHHHHHTT------PPPP-

Sequence (115 aa):
YFLRSLCIIALLAAPKTELNILLFAGAMGLLWLGTVPLTSGLVAHMFGVRYLSMLFGITFLSHQIGSFLGVWLGGYLYQTTGSYDWVWYGSIALGFIAAALHIPIPEKHPTAAAA